Protein AF-A0A257M213-F1 (afdb_monomer_lite)

Sequence (124 aa):
MASEFTSRPKAFWTWIPSLAPLGLFLGVLSLAAHVRLGLGRWPVPMIENYDTKGYHYHEMLVFLLGIGALYVAGPLWAILVAIPKLRLSPKRHLLQLAVFISGFVLIFLAAKLDPTTFTEWFLD

Secondary structure (DSSP, 8-state):
----------GGGGGHHHHHHHHHHHHHHHHHHHHHHHHSS--SSTTS----HHHHHHHHHHHHHHHIIIIIHHHHHHHHHH-TTT---HHHHHHHHHHHHHHHHHHHHHTT--TTSS-S-S--

Radius of gyration: 19.19 Å; chains: 1; bounding box: 52×37×51 Å

Structure (mmCIF, N/CA/C/O backbone):
data_AF-A0A257M213-F1
#
_entry.id   AF-A0A257M213-F1
#
loop_
_atom_site.group_PDB
_atom_site.id
_atom_site.type_symbol
_atom_site.label_atom_id
_atom_site.label_alt_id
_atom_site.label_comp_id
_atom_site.label_asym_id
_atom_site.label_entity_id
_atom_site.label_seq_id
_atom_site.pdbx_PDB_ins_code
_atom_site.Cartn_x
_atom_site.Cartn_y
_atom_site.Cartn_z
_atom_site.occupancy
_atom_site.B_iso_or_equiv
_atom_site.auth_seq_id
_atom_site.auth_comp_id
_atom_site.auth_asym_id
_atom_site.auth_atom_id
_atom_site.pdbx_PDB_model_num
ATOM 1 N N . MET A 1 1 ? -30.866 18.693 27.086 1.00 50.00 1 MET A N 1
ATOM 2 C CA . MET A 1 1 ? -29.921 17.623 26.695 1.00 50.00 1 MET A CA 1
ATOM 3 C C . MET A 1 1 ? -29.599 17.817 25.225 1.00 50.00 1 MET A C 1
ATOM 5 O O . MET A 1 1 ? -30.531 17.797 24.433 1.00 50.00 1 MET A O 1
ATOM 9 N N . ALA A 1 2 ? -28.342 18.069 24.862 1.00 48.09 2 ALA A N 1
ATOM 10 C CA . ALA A 1 2 ? -27.952 18.127 23.455 1.00 48.09 2 ALA A CA 1
ATOM 11 C C . ALA A 1 2 ? -27.703 16.701 22.947 1.00 48.09 2 ALA A C 1
ATOM 13 O O . ALA A 1 2 ? -26.890 15.977 23.520 1.00 48.09 2 ALA A O 1
ATOM 14 N N . SER A 1 3 ? -28.396 16.291 21.887 1.00 53.03 3 SER A N 1
ATOM 15 C CA . SER A 1 3 ? -28.050 15.084 21.143 1.00 53.03 3 SER A CA 1
ATOM 16 C C . SER A 1 3 ? -26.807 15.377 20.305 1.00 53.03 3 SER A C 1
ATOM 18 O O . SER A 1 3 ? -26.909 15.891 19.192 1.00 53.03 3 SER A O 1
ATOM 20 N N . GLU A 1 4 ? -25.617 15.072 20.838 1.00 55.94 4 GLU A N 1
ATOM 21 C CA . GLU A 1 4 ? -24.385 15.134 20.048 1.00 55.94 4 GLU A CA 1
ATOM 22 C C . GLU A 1 4 ? -24.520 14.214 18.827 1.00 55.94 4 GLU A C 1
ATOM 24 O O . GLU A 1 4 ? -24.399 12.988 18.925 1.00 55.94 4 GLU A O 1
ATOM 29 N N . PHE A 1 5 ? -24.748 14.824 17.662 1.00 50.50 5 PHE A N 1
ATOM 30 C CA . PHE A 1 5 ? -24.769 14.173 16.355 1.00 50.50 5 PHE A CA 1
ATOM 31 C C . PHE A 1 5 ? -23.338 13.770 15.964 1.00 50.50 5 PHE A C 1
ATOM 33 O O . PHE A 1 5 ? -22.727 14.297 15.034 1.00 50.50 5 PHE A O 1
ATOM 40 N N . THR A 1 6 ? -22.787 12.816 16.716 1.00 58.09 6 THR A N 1
ATOM 41 C CA . THR A 1 6 ? -21.510 12.152 16.461 1.00 58.09 6 THR A CA 1
ATOM 42 C C . THR A 1 6 ? -21.649 11.298 15.207 1.00 58.09 6 THR A C 1
ATOM 44 O O . THR A 1 6 ? -21.844 10.081 15.254 1.00 58.09 6 THR A O 1
ATOM 47 N N . SER A 1 7 ? -21.579 11.962 14.051 1.00 60.78 7 SER A N 1
ATOM 48 C CA . SER A 1 7 ? -21.516 11.314 12.750 1.00 60.78 7 SER A CA 1
ATOM 49 C C . SER A 1 7 ? -20.328 10.355 12.768 1.00 60.78 7 SER A C 1
ATOM 51 O O . SER A 1 7 ? -19.164 10.755 12.810 1.00 60.78 7 SER A O 1
ATOM 53 N N . ARG A 1 8 ? -20.631 9.052 12.848 1.00 61.84 8 ARG A N 1
ATOM 54 C CA . ARG A 1 8 ? -19.598 8.021 12.981 1.00 61.84 8 ARG A CA 1
ATOM 55 C C . ARG A 1 8 ? -18.634 8.176 11.802 1.00 61.84 8 ARG A C 1
ATOM 57 O O . ARG A 1 8 ? -19.123 8.253 10.668 1.00 61.84 8 ARG A O 1
ATOM 64 N N . PRO A 1 9 ? -17.307 8.237 12.033 1.00 62.62 9 PRO A N 1
ATOM 65 C CA . PRO A 1 9 ? -16.347 8.487 10.965 1.00 62.62 9 PRO A CA 1
ATOM 66 C C . PRO A 1 9 ? -16.587 7.483 9.837 1.00 62.62 9 PRO A C 1
ATOM 68 O O . PRO A 1 9 ? -16.671 6.279 10.095 1.00 62.62 9 PRO A O 1
ATOM 71 N N . LYS A 1 10 ? -16.772 7.981 8.601 1.00 65.75 10 LYS A N 1
ATOM 72 C CA . LYS A 1 10 ? -17.135 7.144 7.444 1.00 65.75 10 LYS A CA 1
ATOM 73 C C . LYS A 1 10 ? -16.135 5.991 7.360 1.00 65.75 10 LYS A C 1
ATOM 75 O O . LYS A 1 10 ? -14.960 6.225 7.087 1.00 65.75 10 LYS A O 1
ATOM 80 N N . ALA A 1 11 ? -16.602 4.768 7.630 1.00 76.31 11 ALA A N 1
ATOM 81 C CA . ALA A 1 11 ? -15.733 3.667 8.062 1.00 76.31 11 ALA A CA 1
ATOM 82 C C . ALA A 1 11 ? -14.579 3.365 7.091 1.00 76.31 11 ALA A C 1
ATOM 84 O O . ALA A 1 11 ? -13.523 2.917 7.529 1.00 76.31 11 ALA A O 1
ATOM 85 N N . PHE A 1 12 ? -14.765 3.671 5.804 1.00 86.69 12 PHE A N 1
ATOM 86 C CA . PHE A 1 12 ? -13.752 3.647 4.750 1.00 86.69 12 PHE A CA 1
ATOM 87 C C . PHE A 1 12 ? -12.392 4.247 5.158 1.00 86.69 12 PHE A C 1
ATOM 89 O O . PHE A 1 12 ? -11.378 3.578 5.002 1.00 86.69 12 PHE A O 1
ATOM 96 N N . TRP A 1 13 ? -12.350 5.443 5.762 1.00 89.62 13 TRP A N 1
ATOM 97 C CA . TRP A 1 13 ? -11.080 6.109 6.109 1.00 89.62 13 TRP A CA 1
ATOM 98 C C . TRP A 1 13 ? -10.217 5.296 7.086 1.00 89.62 13 TRP A C 1
ATOM 100 O O . TRP A 1 13 ? -8.993 5.354 7.027 1.00 89.62 13 TRP A O 1
ATOM 110 N N . THR A 1 14 ? -10.840 4.476 7.939 1.00 92.12 14 THR A N 1
ATOM 111 C CA . THR A 1 14 ? -10.123 3.611 8.892 1.00 92.12 14 THR A CA 1
ATOM 112 C C . THR A 1 14 ? -9.395 2.434 8.229 1.00 92.12 14 THR A C 1
ATOM 114 O O . THR A 1 14 ? -8.580 1.789 8.880 1.00 92.12 14 THR A O 1
ATOM 117 N N . TRP A 1 15 ? -9.669 2.145 6.950 1.00 94.88 15 TRP A N 1
ATOM 118 C CA . TRP A 1 15 ? -9.010 1.078 6.188 1.00 94.88 15 TRP A CA 1
ATOM 119 C C . TRP A 1 15 ? -7.732 1.523 5.482 1.00 94.88 15 TRP A C 1
ATOM 121 O O . TRP A 1 15 ? -6.939 0.663 5.119 1.00 94.88 15 TRP A O 1
ATOM 131 N N . ILE A 1 16 ? -7.505 2.829 5.305 1.00 95.31 16 ILE A N 1
ATOM 132 C CA . ILE A 1 16 ? -6.322 3.347 4.597 1.00 95.31 16 ILE A CA 1
ATOM 133 C C . ILE A 1 16 ? -5.004 2.802 5.178 1.00 95.31 16 ILE A C 1
ATOM 135 O O . ILE A 1 16 ? -4.185 2.339 4.386 1.00 95.31 16 ILE A O 1
ATOM 139 N N . PRO A 1 17 ? -4.790 2.747 6.511 1.00 96.19 17 PRO A N 1
ATOM 140 C CA . PRO A 1 17 ? -3.564 2.169 7.063 1.00 96.19 17 PRO A CA 1
ATOM 141 C C . PRO A 1 17 ? -3.442 0.675 6.739 1.00 96.19 17 PRO A C 1
ATOM 143 O O . PRO A 1 17 ? -2.393 0.207 6.315 1.00 96.19 17 PRO A O 1
ATOM 146 N N . SER A 1 18 ? -4.540 -0.071 6.868 1.00 96.81 18 SER A N 1
ATOM 147 C CA . SER A 1 18 ? -4.583 -1.511 6.598 1.00 96.81 18 SER A CA 1
ATOM 148 C C . SER A 1 18 ? -4.362 -1.867 5.131 1.00 96.81 18 SER A C 1
ATOM 150 O O . SER A 1 18 ? -3.814 -2.923 4.838 1.00 96.81 18 SER A O 1
ATOM 152 N N . LEU A 1 19 ? -4.775 -0.992 4.214 1.00 97.25 19 LEU A N 1
ATOM 153 C CA . LEU A 1 19 ? -4.590 -1.157 2.774 1.00 97.25 19 LEU A CA 1
ATOM 154 C C . LEU A 1 19 ? -3.231 -0.640 2.283 1.00 97.25 19 LEU A C 1
ATOM 156 O O . LEU A 1 19 ? -2.848 -0.975 1.166 1.00 97.25 19 LEU A O 1
ATOM 160 N N . ALA A 1 20 ? -2.483 0.132 3.080 1.00 97.44 20 ALA A N 1
ATOM 161 C CA . ALA A 1 20 ? -1.222 0.737 2.644 1.00 97.44 20 ALA A CA 1
ATOM 162 C C . ALA A 1 20 ? -0.172 -0.279 2.138 1.00 97.44 20 ALA A C 1
ATOM 164 O O . ALA A 1 20 ? 0.403 -0.017 1.081 1.00 97.44 20 ALA A O 1
ATOM 165 N N . PRO A 1 21 ? 0.049 -1.456 2.769 1.00 97.75 21 PRO A N 1
ATOM 166 C CA . PRO A 1 21 ? 0.994 -2.448 2.243 1.00 97.75 21 PRO A CA 1
ATOM 167 C C . PRO A 1 21 ? 0.527 -3.078 0.923 1.00 97.75 21 PRO A C 1
ATOM 169 O O . PRO A 1 21 ? 1.342 -3.359 0.051 1.00 97.75 21 PRO A O 1
ATOM 172 N N . LEU A 1 22 ? -0.787 -3.244 0.730 1.00 97.25 22 LEU A N 1
ATOM 173 C CA . LEU A 1 22 ? -1.347 -3.707 -0.544 1.00 97.25 22 LEU A CA 1
ATOM 174 C C . LEU A 1 22 ? -1.243 -2.623 -1.633 1.00 97.25 22 LEU A C 1
ATOM 176 O O . LEU A 1 22 ? -0.944 -2.934 -2.780 1.00 97.25 22 LEU A O 1
ATOM 180 N N . GLY A 1 23 ? -1.431 -1.350 -1.272 1.00 97.19 23 GLY A N 1
ATOM 181 C CA . GLY A 1 23 ? -1.208 -0.208 -2.161 1.00 97.19 23 GLY A CA 1
ATOM 182 C C . GLY A 1 23 ? 0.253 -0.081 -2.598 1.00 97.19 23 GLY A C 1
ATOM 183 O O . GLY A 1 23 ? 0.514 0.148 -3.775 1.00 97.19 23 GLY A O 1
ATOM 184 N N . LEU A 1 24 ? 1.202 -0.309 -1.683 1.00 96.94 24 LEU A N 1
ATOM 185 C CA . LEU A 1 24 ? 2.629 -0.414 -1.996 1.00 96.94 24 LEU A CA 1
ATOM 186 C C . LEU A 1 24 ? 2.911 -1.577 -2.958 1.00 96.94 24 LEU A C 1
ATOM 188 O O . LEU A 1 24 ? 3.564 -1.364 -3.974 1.00 96.94 24 LEU A O 1
ATOM 192 N N . PHE A 1 25 ? 2.390 -2.777 -2.682 1.00 95.38 25 PHE A N 1
ATOM 193 C CA . PHE A 1 25 ? 2.558 -3.945 -3.555 1.00 95.38 25 PHE A CA 1
ATOM 194 C C . PHE A 1 25 ? 2.065 -3.672 -4.986 1.00 95.38 25 PHE A C 1
ATOM 196 O O . PHE A 1 25 ? 2.802 -3.873 -5.949 1.00 95.38 25 PHE A O 1
ATOM 203 N N . LEU A 1 26 ? 0.854 -3.121 -5.127 1.00 95.88 26 LEU A N 1
ATOM 204 C CA . LEU A 1 26 ? 0.299 -2.724 -6.425 1.00 95.88 26 LEU A CA 1
ATOM 205 C C . LEU A 1 26 ? 1.108 -1.597 -7.089 1.00 95.88 26 LEU A C 1
ATOM 207 O O . LEU A 1 26 ? 1.266 -1.605 -8.307 1.00 95.88 26 LEU A O 1
ATOM 211 N N . GLY A 1 27 ? 1.659 -0.661 -6.311 1.00 94.88 27 GLY A N 1
ATOM 212 C CA . GLY A 1 27 ? 2.562 0.381 -6.803 1.00 94.88 27 GLY A CA 1
ATOM 213 C C . GLY A 1 27 ? 3.866 -0.180 -7.378 1.00 94.88 27 GLY A C 1
ATOM 214 O O . GLY A 1 27 ? 4.278 0.236 -8.457 1.00 94.88 27 GLY A O 1
ATOM 215 N N . VAL A 1 28 ? 4.480 -1.164 -6.715 1.00 91.44 28 VAL A N 1
ATOM 216 C CA . VAL A 1 28 ? 5.692 -1.847 -7.207 1.00 91.44 28 VAL A CA 1
ATOM 217 C C . VAL A 1 28 ? 5.407 -2.606 -8.507 1.00 91.44 28 VAL A C 1
ATOM 219 O O . VAL A 1 28 ? 6.148 -2.442 -9.474 1.00 91.44 28 VAL A O 1
ATOM 222 N N . LEU A 1 29 ? 4.305 -3.363 -8.577 1.00 90.62 29 LEU A N 1
ATOM 223 C CA . LEU A 1 29 ? 3.889 -4.052 -9.809 1.00 90.62 29 LEU A CA 1
ATOM 224 C C . LEU A 1 29 ? 3.593 -3.062 -10.952 1.00 90.62 29 LEU A C 1
ATOM 226 O O . LEU A 1 29 ? 3.993 -3.287 -12.093 1.00 90.62 29 LEU A O 1
ATOM 230 N N . SER A 1 30 ? 2.940 -1.939 -10.639 1.00 93.56 30 SER A N 1
ATOM 231 C CA . SER A 1 30 ? 2.676 -0.846 -11.581 1.00 93.56 30 SER A CA 1
ATOM 232 C C . SER A 1 30 ? 3.975 -0.232 -12.117 1.00 93.56 30 SER A C 1
ATOM 234 O O . SER A 1 30 ? 4.106 -0.022 -13.324 1.00 93.56 30 SER A O 1
ATOM 236 N N . LEU A 1 31 ? 4.962 0.028 -11.254 1.00 88.12 31 LEU A N 1
ATOM 237 C CA . LEU A 1 31 ? 6.261 0.577 -11.655 1.00 88.12 31 LEU A CA 1
ATOM 238 C C . LEU A 1 31 ? 7.055 -0.411 -12.519 1.00 88.12 31 LEU A C 1
ATOM 240 O O . LEU A 1 31 ? 7.593 -0.005 -13.547 1.00 88.12 31 LEU A O 1
ATOM 244 N N . ALA A 1 32 ? 7.050 -1.703 -12.176 1.00 84.31 32 ALA A N 1
ATOM 245 C CA . ALA A 1 32 ? 7.665 -2.745 -12.997 1.00 84.31 32 ALA A CA 1
ATOM 246 C C . ALA A 1 32 ? 7.037 -2.818 -14.404 1.00 84.31 32 ALA A C 1
ATOM 248 O O . ALA A 1 32 ? 7.756 -2.854 -15.405 1.00 84.31 32 ALA A O 1
ATOM 249 N N . ALA A 1 33 ? 5.704 -2.742 -14.499 1.00 85.75 33 ALA A N 1
ATOM 250 C CA . ALA A 1 33 ? 4.994 -2.662 -15.776 1.00 85.75 33 ALA A CA 1
ATOM 251 C C . ALA A 1 33 ? 5.320 -1.377 -16.562 1.00 85.75 33 ALA A C 1
ATOM 253 O O . ALA A 1 33 ? 5.502 -1.437 -17.776 1.00 85.75 33 ALA A O 1
ATOM 254 N N . HIS A 1 34 ? 5.452 -0.228 -15.892 1.00 86.94 34 HIS A N 1
ATOM 255 C CA . HIS A 1 34 ? 5.835 1.040 -16.526 1.00 86.94 34 HIS A CA 1
ATOM 256 C C . HIS A 1 34 ? 7.244 0.955 -17.135 1.00 86.94 34 HIS A C 1
ATOM 258 O O . HIS A 1 34 ? 7.420 1.309 -18.299 1.00 86.94 34 HIS A O 1
ATOM 264 N N . VAL A 1 35 ? 8.230 0.434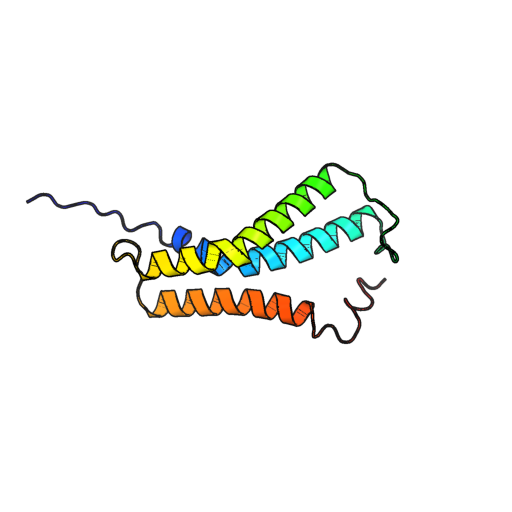 -16.393 1.00 82.75 35 VAL A N 1
ATOM 265 C CA . VAL A 1 35 ? 9.600 0.216 -16.900 1.00 82.75 35 VAL A CA 1
ATOM 266 C C . VAL A 1 35 ? 9.589 -0.734 -18.097 1.00 82.75 35 VAL A C 1
ATOM 268 O O . VAL A 1 35 ? 10.181 -0.421 -19.130 1.00 82.75 35 VAL A O 1
ATOM 271 N N . ARG A 1 36 ? 8.858 -1.854 -18.006 1.00 79.75 36 ARG A N 1
ATOM 272 C CA . ARG A 1 36 ? 8.783 -2.834 -19.096 1.00 79.75 36 ARG A CA 1
ATOM 273 C C . ARG A 1 36 ? 8.156 -2.264 -20.368 1.00 79.75 36 ARG A C 1
ATOM 275 O O . ARG A 1 36 ? 8.664 -2.525 -21.455 1.00 79.75 36 ARG A O 1
ATOM 282 N N . LEU A 1 37 ? 7.084 -1.480 -20.249 1.00 84.06 37 LEU A N 1
ATOM 283 C CA . LEU A 1 37 ? 6.449 -0.812 -21.390 1.00 84.06 37 LEU A CA 1
ATOM 284 C C . LEU A 1 37 ? 7.313 0.326 -21.959 1.00 84.06 37 LEU A C 1
ATOM 286 O O . LEU A 1 37 ? 7.247 0.591 -23.156 1.00 84.06 37 LEU A O 1
ATOM 290 N N . GLY A 1 38 ? 8.124 0.982 -21.124 1.00 83.25 38 GLY A N 1
ATOM 291 C CA . GLY A 1 38 ? 9.013 2.071 -21.531 1.00 83.25 38 GLY A CA 1
ATOM 292 C C . GLY A 1 38 ? 10.273 1.619 -22.276 1.00 83.25 38 GLY A C 1
ATOM 293 O O . GLY A 1 38 ? 10.684 2.283 -23.226 1.00 83.25 38 GLY A O 1
ATOM 294 N N . LEU A 1 39 ? 10.873 0.496 -21.864 1.00 79.69 39 LEU A N 1
ATOM 295 C CA . LEU A 1 39 ? 12.128 -0.031 -22.423 1.00 79.69 39 LEU A CA 1
ATOM 296 C C . LEU A 1 39 ? 11.947 -1.268 -23.320 1.00 79.69 39 LEU A C 1
ATOM 298 O O . LEU A 1 39 ? 12.902 -1.710 -23.956 1.00 79.69 39 LEU A O 1
ATOM 302 N N . GLY A 1 40 ? 10.760 -1.880 -23.356 1.00 75.56 40 GLY A N 1
ATOM 303 C CA . GLY A 1 40 ? 10.472 -3.116 -24.100 1.00 75.56 40 GLY A CA 1
ATOM 304 C C . GLY A 1 40 ? 11.081 -4.389 -23.492 1.00 75.56 40 GLY A C 1
ATOM 305 O O . GLY A 1 40 ? 10.524 -5.471 -23.678 1.00 75.56 40 GLY A O 1
ATOM 306 N N . ARG A 1 41 ? 12.165 -4.250 -22.718 1.00 70.75 41 ARG A N 1
ATOM 307 C CA . ARG A 1 41 ? 12.875 -5.265 -21.921 1.00 70.75 41 ARG A CA 1
ATOM 308 C C . ARG A 1 41 ? 13.050 -4.801 -20.472 1.00 70.75 41 ARG A C 1
ATOM 310 O O . ARG A 1 41 ? 12.832 -3.629 -20.175 1.00 70.75 41 ARG A O 1
ATOM 317 N N . TRP A 1 42 ? 13.489 -5.688 -19.578 1.00 64.25 42 TRP A N 1
ATOM 318 C CA . TRP A 1 42 ? 14.076 -5.249 -18.307 1.00 64.25 42 TRP A CA 1
ATOM 319 C C . TRP A 1 42 ? 15.572 -4.934 -18.503 1.00 64.25 42 TRP A C 1
ATOM 321 O O . TRP A 1 42 ? 16.277 -5.752 -19.101 1.00 64.25 42 TRP A O 1
ATOM 331 N N . PRO A 1 43 ? 16.089 -3.782 -18.039 1.00 60.19 43 PRO A N 1
ATOM 332 C CA . PRO A 1 43 ? 17.495 -3.437 -18.217 1.00 60.19 43 PRO A CA 1
ATOM 333 C C . PRO A 1 43 ? 18.371 -4.204 -17.214 1.00 60.19 43 PRO A C 1
ATOM 335 O O . PRO A 1 43 ? 18.414 -3.897 -16.021 1.00 60.19 43 PRO A O 1
ATOM 338 N N . VAL A 1 44 ? 19.094 -5.212 -17.707 1.00 60.16 44 VAL A N 1
ATOM 339 C CA . VAL A 1 44 ? 20.113 -5.954 -16.947 1.00 60.16 44 VAL A CA 1
ATOM 340 C C . VAL A 1 44 ? 21.484 -5.730 -17.597 1.00 60.16 44 VAL A C 1
ATOM 342 O O . VAL A 1 44 ? 21.725 -6.270 -18.677 1.00 60.16 44 VAL A O 1
ATOM 345 N N . PRO A 1 45 ? 22.410 -4.983 -16.964 1.00 61.38 45 PRO A N 1
ATOM 346 C CA . PRO A 1 45 ? 22.229 -4.137 -15.776 1.00 61.38 45 PRO A CA 1
ATOM 347 C C . PRO A 1 45 ? 21.350 -2.896 -16.035 1.00 61.38 45 PRO A C 1
ATOM 349 O O . PRO A 1 45 ? 21.107 -2.516 -17.179 1.00 61.38 45 PRO A O 1
ATOM 352 N N . MET A 1 46 ? 20.944 -2.224 -14.950 1.00 62.00 46 MET A N 1
ATOM 353 C CA . MET A 1 46 ? 20.094 -1.018 -14.916 1.00 62.00 46 MET A CA 1
ATOM 354 C C . MET A 1 46 ? 20.825 0.253 -15.424 1.00 62.00 46 MET A C 1
ATOM 356 O O . MET A 1 46 ? 20.868 1.274 -14.744 1.00 62.00 46 MET A O 1
ATOM 360 N N . ILE A 1 47 ? 21.474 0.172 -16.592 1.00 61.38 47 ILE A N 1
ATOM 361 C CA . ILE A 1 47 ? 22.242 1.262 -17.229 1.00 61.38 47 ILE A CA 1
ATOM 362 C C . ILE A 1 47 ? 21.367 2.074 -18.199 1.00 61.38 47 ILE A C 1
ATOM 364 O O . ILE A 1 47 ? 21.631 3.254 -18.434 1.00 61.38 47 ILE A O 1
ATOM 368 N N . GLU A 1 48 ? 20.304 1.475 -18.744 1.00 64.12 48 GLU A N 1
ATOM 369 C CA . GLU A 1 48 ? 19.344 2.161 -19.616 1.00 64.12 48 GLU A CA 1
ATOM 370 C C . GLU A 1 48 ? 18.420 3.065 -18.786 1.00 64.12 48 GLU A C 1
ATOM 372 O O . GLU A 1 48 ? 17.308 2.691 -18.416 1.00 64.12 48 GLU A O 1
ATOM 377 N N . ASN A 1 49 ? 18.908 4.267 -18.468 1.00 64.31 49 ASN A N 1
ATOM 378 C CA . ASN A 1 49 ? 18.151 5.286 -17.744 1.00 64.31 49 ASN A CA 1
ATOM 379 C C . ASN A 1 49 ? 16.926 5.723 -18.564 1.00 64.31 49 ASN A C 1
ATOM 381 O O . ASN A 1 49 ? 17.041 6.499 -19.516 1.00 64.31 49 ASN A O 1
ATOM 385 N N . TYR A 1 50 ? 15.740 5.256 -18.169 1.00 69.62 50 TYR A N 1
ATOM 386 C CA . TYR A 1 50 ? 14.459 5.672 -18.742 1.00 69.62 50 TYR A CA 1
ATOM 387 C C . TYR A 1 50 ? 14.047 7.056 -18.205 1.00 69.62 50 TYR A C 1
ATOM 389 O O . TYR A 1 50 ? 13.063 7.203 -17.477 1.00 69.62 50 TYR A O 1
ATOM 397 N N . ASP A 1 51 ? 14.846 8.078 -18.535 1.00 81.81 51 ASP A N 1
ATOM 398 C CA . ASP A 1 51 ? 14.735 9.443 -18.010 1.00 81.81 51 ASP A CA 1
ATOM 399 C C . ASP A 1 51 ? 13.507 10.182 -18.569 1.00 81.81 51 ASP A C 1
ATOM 401 O O . ASP A 1 51 ? 13.571 11.023 -19.467 1.00 81.81 51 ASP A O 1
ATOM 405 N N . THR A 1 52 ? 12.339 9.831 -18.034 1.00 88.56 52 THR A N 1
ATOM 406 C CA . THR A 1 52 ? 11.067 10.483 -18.326 1.00 88.56 52 THR A CA 1
ATOM 407 C C . THR A 1 52 ? 10.457 11.038 -17.046 1.00 88.56 52 THR A C 1
ATOM 409 O O . THR A 1 52 ? 10.485 10.416 -15.985 1.00 88.56 52 THR A O 1
ATOM 412 N N . LYS A 1 53 ? 9.811 12.205 -17.140 1.00 92.50 53 LYS A N 1
ATOM 413 C CA . LYS A 1 53 ? 9.090 12.798 -15.997 1.00 92.50 53 LYS A CA 1
ATOM 414 C C . LYS A 1 53 ? 8.014 11.852 -15.440 1.00 92.50 53 LYS A C 1
ATOM 416 O O . LYS A 1 53 ? 7.768 11.853 -14.240 1.00 92.50 53 LYS A O 1
ATOM 421 N N . GLY A 1 54 ? 7.405 11.032 -16.305 1.00 91.06 54 GLY A N 1
ATOM 422 C CA . GLY A 1 54 ? 6.435 10.005 -15.919 1.00 91.06 54 GLY A CA 1
ATOM 423 C C . GLY A 1 54 ? 7.033 8.923 -15.018 1.00 91.06 54 GLY A C 1
ATOM 424 O O . GLY A 1 54 ? 6.418 8.590 -14.007 1.00 91.06 54 GLY A O 1
ATOM 425 N N . TYR A 1 55 ? 8.242 8.442 -15.332 1.00 90.00 55 TYR A N 1
ATOM 426 C CA . TYR A 1 55 ? 8.983 7.513 -14.479 1.00 90.00 55 TYR A CA 1
ATOM 427 C C . TYR A 1 55 ? 9.283 8.129 -13.106 1.00 90.00 55 TYR A C 1
ATOM 429 O O . TYR A 1 55 ? 8.867 7.574 -12.092 1.00 90.00 55 TYR A O 1
ATOM 437 N N . HIS A 1 56 ? 9.899 9.317 -13.065 1.00 92.25 56 HIS A N 1
ATOM 438 C CA . HIS A 1 56 ? 10.284 9.980 -11.807 1.00 92.25 56 HIS A CA 1
ATOM 439 C C . HIS A 1 56 ? 9.097 10.229 -10.866 1.00 92.25 56 HIS A C 1
ATOM 441 O O . HIS A 1 56 ? 9.193 9.990 -9.663 1.00 92.25 56 HIS A O 1
ATOM 447 N N . TYR A 1 57 ? 7.943 10.661 -11.391 1.00 95.69 57 TYR A N 1
ATOM 448 C CA . TYR A 1 57 ? 6.738 10.822 -10.567 1.00 95.69 57 TYR A CA 1
ATOM 449 C C . TYR A 1 57 ? 6.183 9.484 -10.052 1.00 95.69 57 TYR A C 1
ATOM 451 O O . TYR A 1 57 ? 5.619 9.442 -8.958 1.00 95.69 57 TYR A O 1
ATOM 459 N N . HIS A 1 58 ? 6.340 8.397 -10.810 1.00 94.19 58 HIS A N 1
ATOM 460 C CA . HIS A 1 58 ? 5.879 7.063 -10.426 1.00 94.19 58 HIS A CA 1
ATOM 461 C C . HIS A 1 58 ? 6.799 6.421 -9.377 1.00 94.19 58 HIS A C 1
ATOM 463 O O . HIS A 1 58 ? 6.310 5.893 -8.381 1.00 94.19 58 HIS A O 1
ATOM 469 N N . GLU A 1 59 ? 8.116 6.546 -9.544 1.00 93.06 59 GLU A N 1
ATOM 470 C CA . GLU A 1 59 ? 9.126 6.135 -8.564 1.00 93.06 59 GLU A CA 1
ATOM 471 C C . GLU A 1 59 ? 8.943 6.891 -7.236 1.00 93.06 59 GLU A C 1
ATOM 473 O O . GLU A 1 59 ? 8.827 6.269 -6.178 1.00 93.06 59 GLU A O 1
ATOM 478 N N . MET A 1 60 ? 8.782 8.220 -7.288 1.00 96.69 60 MET A N 1
ATOM 479 C CA . MET A 1 60 ? 8.477 9.043 -6.112 1.00 96.69 60 MET A CA 1
ATOM 480 C C . MET A 1 60 ? 7.164 8.621 -5.430 1.00 96.69 60 MET A C 1
ATOM 482 O O . MET A 1 60 ? 7.092 8.592 -4.200 1.00 96.69 60 MET A O 1
ATOM 486 N N . LEU A 1 61 ? 6.125 8.262 -6.194 1.00 97.19 61 LEU A N 1
ATOM 487 C CA . LEU A 1 61 ? 4.868 7.755 -5.637 1.00 97.19 61 LEU A CA 1
ATOM 488 C C . LEU A 1 61 ? 5.062 6.409 -4.922 1.00 97.19 61 LEU A C 1
ATOM 490 O O . LEU A 1 61 ? 4.564 6.241 -3.809 1.00 97.19 61 LEU A O 1
ATOM 494 N N . VAL A 1 62 ? 5.809 5.470 -5.511 1.00 95.44 62 VAL A N 1
ATOM 495 C CA . VAL A 1 62 ? 6.121 4.173 -4.882 1.00 95.44 62 VAL A CA 1
ATOM 496 C C . VAL A 1 62 ? 6.981 4.355 -3.628 1.00 95.44 62 VAL A C 1
ATOM 498 O O . VAL A 1 62 ? 6.712 3.717 -2.612 1.00 95.44 62 VAL A O 1
ATOM 501 N N . PHE A 1 63 ? 7.938 5.283 -3.637 1.00 96.19 63 PHE A N 1
ATOM 502 C CA . PHE A 1 63 ? 8.729 5.648 -2.458 1.00 96.19 63 PHE A CA 1
ATOM 503 C C . PHE A 1 63 ? 7.858 6.213 -1.320 1.00 96.19 63 PHE A C 1
ATOM 505 O O . PHE A 1 63 ? 7.981 5.787 -0.168 1.00 96.19 63 PHE A O 1
ATOM 512 N N . LEU A 1 64 ? 6.913 7.107 -1.634 1.00 97.75 64 LEU A N 1
ATOM 513 C CA . LEU A 1 64 ? 5.957 7.651 -0.660 1.00 97.75 64 LEU A CA 1
ATOM 514 C C . LEU A 1 64 ? 4.984 6.583 -0.129 1.00 97.75 64 LEU A C 1
ATOM 516 O O . LEU A 1 64 ? 4.689 6.573 1.068 1.00 97.75 64 LEU A O 1
ATOM 520 N N . LEU A 1 65 ? 4.531 5.650 -0.974 1.00 96.94 65 LEU A N 1
ATOM 521 C CA . LEU A 1 65 ? 3.774 4.465 -0.544 1.00 96.94 65 LEU A CA 1
ATOM 522 C C . LEU A 1 65 ? 4.618 3.559 0.367 1.00 96.94 65 LEU A C 1
ATOM 524 O O . LEU A 1 65 ? 4.093 3.033 1.348 1.00 96.94 65 LEU A O 1
ATOM 528 N N . GLY A 1 66 ? 5.920 3.434 0.095 1.00 96.44 66 GLY A N 1
ATOM 529 C CA . GLY A 1 66 ? 6.895 2.721 0.920 1.00 96.44 66 GLY A CA 1
ATOM 530 C C . GLY A 1 66 ? 6.974 3.289 2.334 1.00 96.44 66 GLY A C 1
ATOM 531 O O . GLY A 1 66 ? 6.739 2.573 3.309 1.00 96.44 66 GLY A O 1
ATOM 532 N N . ILE A 1 67 ? 7.212 4.600 2.446 1.00 97.75 67 ILE A N 1
ATOM 533 C CA . ILE A 1 67 ? 7.220 5.315 3.731 1.00 97.75 67 ILE A CA 1
ATOM 534 C C . ILE A 1 67 ? 5.865 5.180 4.441 1.00 97.75 67 ILE A C 1
ATOM 536 O O . ILE A 1 67 ? 5.813 4.894 5.641 1.00 97.75 67 ILE A O 1
ATOM 540 N N . GLY A 1 68 ? 4.766 5.350 3.700 1.00 97.38 68 GLY A N 1
ATOM 541 C CA . GLY A 1 68 ? 3.405 5.245 4.218 1.00 97.38 68 GLY A CA 1
ATOM 542 C C . GLY A 1 68 ? 3.103 3.876 4.830 1.00 97.38 68 GLY A C 1
ATOM 543 O O . GLY A 1 68 ? 2.637 3.804 5.967 1.00 97.38 68 GLY A O 1
ATOM 544 N N . ALA A 1 69 ? 3.400 2.791 4.112 1.00 97.00 69 ALA A N 1
ATOM 545 C CA . ALA A 1 69 ? 3.147 1.425 4.562 1.00 97.00 69 ALA A CA 1
ATOM 546 C C . ALA A 1 69 ? 4.058 0.996 5.725 1.00 97.00 69 ALA A C 1
ATOM 548 O O . ALA A 1 69 ? 3.569 0.383 6.675 1.00 97.00 69 ALA A O 1
ATOM 549 N N . LEU A 1 70 ? 5.356 1.319 5.668 1.00 95.62 70 LEU A N 1
ATOM 550 C CA . LEU A 1 70 ? 6.341 0.877 6.662 1.00 95.62 70 LEU A CA 1
ATOM 551 C C . LEU A 1 70 ? 6.278 1.676 7.970 1.00 95.62 70 LEU A C 1
ATOM 553 O O . LEU A 1 70 ? 6.293 1.081 9.046 1.00 95.62 70 LEU A O 1
ATOM 557 N N . TYR A 1 71 ? 6.199 3.009 7.895 1.00 96.94 71 TYR A N 1
ATOM 558 C CA . TYR A 1 71 ? 6.397 3.878 9.065 1.00 96.94 71 TYR A CA 1
ATOM 559 C C . TYR A 1 71 ? 5.125 4.579 9.551 1.00 96.94 71 TYR A C 1
ATOM 561 O O . TYR A 1 71 ? 5.007 4.851 10.744 1.00 96.94 71 TYR A O 1
ATOM 569 N N . VAL A 1 72 ? 4.159 4.870 8.671 1.00 97.38 72 VAL A N 1
ATOM 570 C CA . VAL A 1 72 ? 2.957 5.650 9.038 1.00 97.38 72 VAL A CA 1
ATOM 571 C C . VAL A 1 72 ? 1.764 4.751 9.371 1.00 97.38 72 VAL A C 1
ATOM 573 O O . VAL A 1 72 ? 1.043 4.999 10.339 1.00 97.38 72 VAL A O 1
ATOM 576 N N . ALA A 1 73 ? 1.548 3.691 8.593 1.00 96.69 73 ALA A N 1
ATOM 577 C CA . ALA A 1 73 ? 0.338 2.880 8.660 1.00 96.69 73 ALA A CA 1
ATOM 578 C C . ALA A 1 73 ? 0.190 2.088 9.972 1.00 96.69 73 ALA A C 1
ATOM 580 O O . ALA A 1 73 ? -0.898 2.070 10.547 1.00 96.69 73 ALA A O 1
ATOM 581 N N . GLY A 1 74 ? 1.269 1.489 10.487 1.00 95.88 74 GLY A N 1
ATOM 582 C CA . GLY A 1 74 ? 1.254 0.785 11.777 1.00 95.88 74 GLY A CA 1
ATOM 583 C C . GLY A 1 74 ? 0.828 1.693 12.945 1.00 95.88 74 GLY A C 1
ATOM 584 O O . GLY A 1 74 ? -0.183 1.407 13.596 1.00 95.88 74 GLY A O 1
ATOM 585 N N . PRO A 1 75 ? 1.522 2.824 13.185 1.00 97.12 75 PRO A N 1
ATOM 586 C CA . PRO A 1 75 ? 1.125 3.806 14.194 1.00 97.12 75 PRO A CA 1
ATOM 587 C C . PRO A 1 75 ? -0.285 4.373 13.984 1.00 97.12 75 PRO A C 1
ATOM 589 O O . PRO A 1 75 ? -1.045 4.494 14.945 1.00 97.12 75 PRO A O 1
ATOM 592 N N . LEU A 1 76 ? -0.683 4.669 12.742 1.00 95.75 76 LEU A N 1
ATOM 593 C CA . LEU A 1 76 ? -2.017 5.203 12.453 1.00 95.75 76 LEU A CA 1
ATOM 594 C C . LEU A 1 76 ? -3.129 4.176 12.735 1.00 95.75 76 LEU A C 1
ATOM 596 O O . LEU A 1 76 ? -4.173 4.540 13.276 1.00 95.75 76 LEU A O 1
ATOM 600 N N . TRP A 1 77 ? -2.902 2.887 12.462 1.00 95.56 77 TRP A N 1
ATOM 601 C CA . TRP A 1 77 ? -3.812 1.813 12.876 1.00 95.56 77 TRP A CA 1
ATOM 602 C C . TRP A 1 77 ? -3.886 1.680 14.405 1.00 95.56 77 TRP A 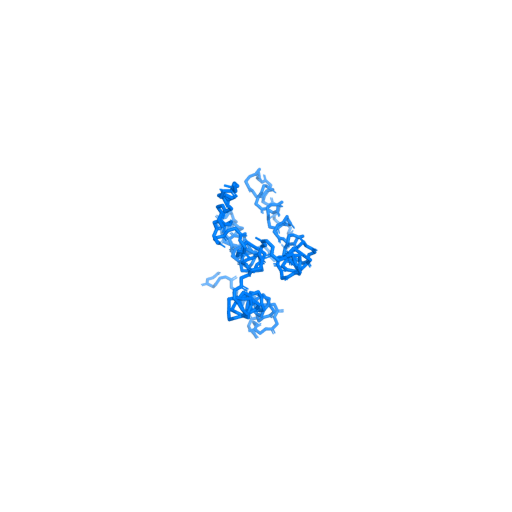C 1
ATOM 604 O O . TRP A 1 77 ? -4.983 1.585 14.958 1.00 95.56 77 TRP A O 1
ATOM 614 N N . ALA A 1 78 ? -2.752 1.762 15.109 1.00 94.69 78 ALA A N 1
ATOM 615 C CA . ALA A 1 78 ? -2.731 1.739 16.573 1.00 94.69 78 ALA A CA 1
ATOM 616 C C . ALA A 1 78 ? -3.527 2.911 17.185 1.00 94.69 78 ALA A C 1
ATOM 618 O O . ALA A 1 78 ? -4.286 2.708 18.133 1.00 94.69 78 ALA A O 1
ATOM 619 N N . ILE A 1 79 ? -3.442 4.112 16.600 1.00 94.56 79 ILE A N 1
ATOM 620 C CA . ILE A 1 79 ? -4.242 5.287 16.990 1.00 94.56 79 ILE A CA 1
ATOM 621 C C . ILE A 1 79 ? -5.750 5.035 16.796 1.00 94.56 79 ILE A C 1
ATOM 623 O O . ILE A 1 79 ? -6.543 5.368 17.681 1.00 94.56 79 ILE A O 1
ATOM 627 N N . LEU A 1 80 ? -6.158 4.401 15.688 1.00 92.62 80 LEU A N 1
ATOM 628 C CA . LEU A 1 80 ? -7.561 4.036 15.429 1.00 92.62 80 LEU A CA 1
ATOM 629 C C . LEU A 1 80 ? -8.111 3.024 16.448 1.00 92.62 80 LEU A C 1
ATOM 631 O O . LEU A 1 80 ? -9.278 3.114 16.827 1.00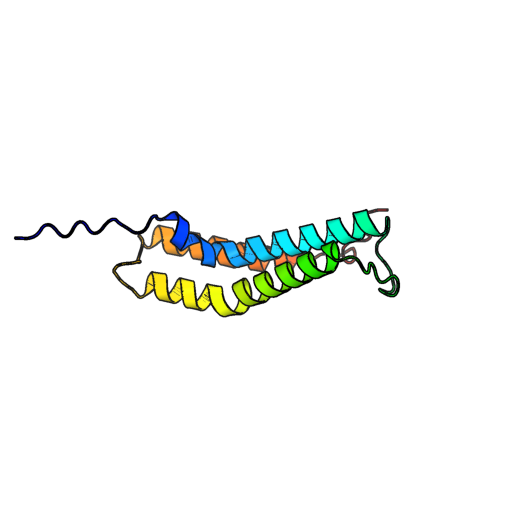 92.62 80 LEU A O 1
ATOM 635 N N . VAL A 1 81 ? -7.285 2.080 16.913 1.00 92.81 81 VAL A N 1
ATOM 636 C CA . VAL A 1 81 ? -7.653 1.127 17.974 1.00 92.81 81 VAL A CA 1
ATOM 637 C C . VAL A 1 81 ? -7.683 1.814 19.346 1.00 92.81 81 VAL A C 1
ATOM 639 O O . VAL A 1 81 ? -8.586 1.559 20.151 1.00 92.81 81 VAL A O 1
ATOM 642 N N . ALA A 1 82 ? -6.729 2.703 19.629 1.00 93.94 82 ALA A N 1
ATOM 643 C CA . ALA A 1 82 ? -6.610 3.393 20.910 1.00 93.94 82 ALA A CA 1
ATOM 644 C C . ALA A 1 82 ? -7.774 4.365 21.172 1.00 93.94 82 ALA A C 1
ATOM 646 O O . ALA A 1 82 ? -8.395 4.289 22.233 1.00 93.94 82 ALA A O 1
ATOM 647 N N . ILE A 1 83 ? -8.106 5.242 20.217 1.00 92.69 83 ILE A N 1
ATOM 648 C CA . ILE A 1 83 ? -9.073 6.334 20.413 1.00 92.69 83 ILE A CA 1
ATOM 649 C C . ILE A 1 83 ? -10.525 5.811 20.366 1.00 92.69 83 ILE A C 1
ATOM 651 O O . ILE A 1 83 ? -10.993 5.406 19.299 1.00 92.69 83 ILE A O 1
ATOM 655 N N . PRO A 1 84 ? -11.320 5.902 21.458 1.00 87.88 84 PRO A N 1
ATOM 656 C CA . PRO A 1 84 ? -12.680 5.348 21.492 1.00 87.88 84 PRO A CA 1
ATOM 657 C C . PRO A 1 84 ? -13.651 5.947 20.463 1.00 87.88 84 PRO A C 1
ATOM 659 O O . PRO A 1 84 ? -14.574 5.264 20.035 1.00 87.88 84 PRO A O 1
ATOM 662 N N . LYS A 1 85 ? -13.433 7.201 20.032 1.00 87.12 85 LYS A N 1
ATOM 663 C CA . LYS A 1 85 ? -14.233 7.869 18.985 1.00 87.12 85 LYS A CA 1
ATOM 664 C C . LYS A 1 85 ? -13.962 7.340 17.562 1.00 87.12 85 LYS A C 1
ATOM 666 O O . LYS A 1 85 ? -14.760 7.603 16.666 1.00 87.12 85 LYS A O 1
ATOM 671 N N . LEU A 1 86 ? -12.854 6.622 17.350 1.00 86.25 86 LEU A N 1
ATOM 672 C CA . LEU A 1 86 ? -12.436 6.061 16.054 1.00 86.25 86 LEU A CA 1
ATOM 673 C C . LEU A 1 86 ? -12.513 4.523 16.017 1.00 86.25 86 LEU A C 1
ATOM 675 O O . LEU A 1 86 ? -12.602 3.935 14.938 1.00 86.25 86 LEU A O 1
ATOM 679 N N . ARG A 1 87 ? -12.514 3.887 17.196 1.00 88.12 87 ARG A N 1
ATOM 680 C CA . ARG A 1 87 ? -12.562 2.437 17.394 1.00 88.12 87 ARG A CA 1
ATOM 681 C C . ARG A 1 87 ? -13.779 1.791 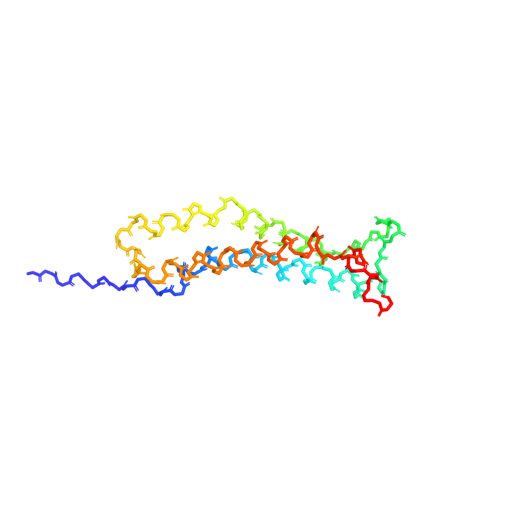16.721 1.00 88.12 87 ARG A C 1
ATOM 683 O O . ARG A 1 87 ? -14.923 2.208 16.898 1.00 88.12 87 ARG A O 1
ATOM 690 N N . LEU A 1 88 ? -13.525 0.705 15.999 1.00 88.00 88 LEU A N 1
ATOM 691 C CA . LEU A 1 88 ? -14.527 -0.183 15.414 1.00 88.00 88 LEU A CA 1
ATOM 692 C C . LEU A 1 88 ? -14.724 -1.436 16.284 1.00 88.00 88 LEU A C 1
ATOM 694 O O . LEU A 1 88 ? -14.062 -1.634 17.301 1.00 88.00 88 LEU A O 1
ATOM 698 N N . SER A 1 89 ? -15.643 -2.321 15.888 1.00 92.00 89 SER A N 1
ATOM 699 C CA . SER A 1 89 ? -15.780 -3.622 16.550 1.00 92.00 89 SER A CA 1
ATOM 700 C C . SER A 1 89 ? -14.484 -4.447 16.422 1.00 92.00 89 SER A C 1
ATOM 702 O O . SER A 1 89 ? -13.858 -4.414 15.358 1.00 92.00 89 SER A O 1
ATOM 704 N N . PRO A 1 90 ? -14.089 -5.246 17.437 1.00 92.69 90 PRO A N 1
ATOM 705 C CA . PRO A 1 90 ? -12.839 -6.014 17.402 1.00 92.69 90 PRO A CA 1
ATOM 706 C C . PRO A 1 90 ? -12.681 -6.891 16.153 1.00 92.69 90 PRO A C 1
ATOM 708 O O . PRO A 1 90 ? -11.607 -6.931 15.563 1.00 92.69 90 PRO A O 1
ATOM 711 N N . LYS A 1 91 ? -13.776 -7.499 15.666 1.00 95.44 91 LYS A N 1
ATOM 712 C CA . LYS A 1 91 ? -13.793 -8.275 14.411 1.00 95.44 91 LYS A CA 1
ATOM 713 C C . LYS A 1 91 ? -13.320 -7.468 13.188 1.00 95.44 91 LYS A C 1
ATOM 715 O O . LYS A 1 91 ? -12.679 -8.032 12.309 1.00 95.44 91 LYS A O 1
ATOM 720 N N . ARG A 1 92 ? -13.607 -6.159 13.124 1.00 94.44 92 ARG A N 1
ATOM 721 C CA . ARG A 1 92 ? -13.138 -5.278 12.037 1.00 94.44 92 ARG A CA 1
ATOM 722 C C . ARG A 1 92 ? -11.665 -4.917 12.184 1.00 94.44 92 ARG A C 1
ATOM 724 O O . ARG A 1 92 ? -10.968 -4.932 11.181 1.00 94.44 92 ARG A O 1
ATOM 731 N N . HIS A 1 93 ? -11.185 -4.661 13.402 1.00 94.62 93 HIS A N 1
ATOM 732 C CA . HIS A 1 93 ? -9.759 -4.413 13.637 1.00 94.62 93 HIS A CA 1
ATOM 733 C C . HIS A 1 93 ? -8.896 -5.661 13.381 1.00 94.62 93 HIS A C 1
ATOM 735 O O . HIS A 1 93 ? -7.814 -5.536 12.818 1.00 94.62 93 HIS A O 1
ATOM 741 N N . LEU A 1 94 ? -9.395 -6.864 13.689 1.00 96.06 94 LEU A N 1
ATOM 742 C CA . LEU A 1 94 ? -8.738 -8.125 13.321 1.00 96.06 94 LEU A CA 1
ATOM 743 C C . LEU A 1 94 ? -8.691 -8.334 11.799 1.00 96.06 94 LEU A C 1
ATOM 745 O O . LEU A 1 94 ? -7.646 -8.701 11.274 1.00 96.06 94 LEU A O 1
ATOM 749 N N . LEU A 1 95 ? -9.780 -8.046 11.076 1.00 97.00 95 LEU A N 1
ATOM 750 C CA . LEU A 1 95 ? -9.791 -8.118 9.608 1.00 97.00 95 LEU A CA 1
ATOM 751 C C . LEU A 1 95 ? -8.861 -7.067 8.971 1.00 97.00 95 LEU A C 1
ATOM 753 O O . LEU A 1 95 ? -8.137 -7.372 8.031 1.00 97.00 95 LEU A O 1
ATOM 757 N N . GLN A 1 96 ? -8.824 -5.854 9.524 1.00 96.56 96 GLN A N 1
ATOM 758 C CA . GLN A 1 96 ? -7.867 -4.802 9.167 1.00 96.56 96 GLN A CA 1
ATOM 759 C C . GLN A 1 96 ? -6.408 -5.239 9.368 1.00 96.56 96 GLN A C 1
ATOM 761 O O . GLN A 1 96 ? -5.575 -4.998 8.498 1.00 96.56 96 GLN A O 1
ATOM 766 N N . LEU A 1 97 ? -6.100 -5.903 10.486 1.00 96.75 97 LEU A N 1
ATOM 767 C CA . LEU A 1 97 ? -4.769 -6.445 10.759 1.00 96.75 97 LEU A CA 1
ATOM 768 C C . LEU A 1 97 ? -4.418 -7.599 9.807 1.00 96.75 97 LEU A C 1
ATOM 770 O O . LEU A 1 97 ? -3.300 -7.650 9.305 1.00 96.75 97 LEU A O 1
ATOM 774 N N . ALA A 1 98 ? -5.371 -8.484 9.503 1.00 97.81 98 ALA A N 1
ATOM 775 C CA . ALA A 1 98 ? -5.175 -9.569 8.544 1.00 97.81 98 ALA A CA 1
ATOM 776 C C . ALA A 1 98 ? -4.864 -9.045 7.129 1.00 97.81 98 ALA A C 1
ATOM 778 O O . ALA A 1 98 ? -3.937 -9.543 6.499 1.00 97.81 98 ALA A O 1
ATOM 779 N N . VAL A 1 99 ? -5.570 -8.005 6.664 1.00 97.50 99 VAL A N 1
ATOM 780 C CA . VAL A 1 99 ? -5.304 -7.344 5.368 1.00 97.50 99 VAL A CA 1
ATOM 781 C C . VAL A 1 99 ? -3.938 -6.641 5.357 1.00 97.50 99 VAL A C 1
ATOM 783 O O . VAL A 1 99 ? -3.191 -6.747 4.385 1.00 97.50 99 VAL A O 1
ATOM 786 N N . PHE A 1 100 ? -3.578 -5.968 6.454 1.00 97.06 100 PHE A N 1
ATOM 787 C CA . PHE A 1 100 ? -2.273 -5.316 6.612 1.00 97.06 100 PHE A CA 1
ATOM 788 C C . PHE A 1 100 ? -1.120 -6.327 6.524 1.00 97.06 100 PHE A C 1
ATOM 790 O O . PHE A 1 100 ? -0.177 -6.143 5.753 1.00 97.06 100 PHE A O 1
ATOM 797 N N . ILE A 1 101 ? -1.232 -7.436 7.264 1.00 97.56 101 ILE A N 1
ATOM 798 C CA . ILE A 1 101 ? -0.263 -8.536 7.233 1.00 97.56 101 ILE A CA 1
ATOM 799 C C . ILE A 1 101 ? -0.240 -9.190 5.847 1.00 97.56 101 ILE A C 1
ATOM 801 O O . ILE A 1 101 ? 0.846 -9.429 5.328 1.00 97.56 101 ILE A O 1
ATOM 805 N N . SER A 1 102 ? -1.391 -9.433 5.205 1.00 97.56 102 SER A N 1
ATOM 806 C CA . SER A 1 102 ? -1.418 -10.087 3.890 1.00 97.56 102 SER A CA 1
ATOM 807 C C . SER A 1 102 ? -0.709 -9.270 2.809 1.00 97.56 102 SER A C 1
ATOM 809 O O . SER A 1 102 ? -0.043 -9.856 1.964 1.00 97.56 102 SER A O 1
ATOM 811 N N . GLY A 1 103 ? -0.784 -7.934 2.849 1.00 96.06 103 GLY A N 1
ATOM 812 C CA . GLY A 1 103 ? -0.024 -7.080 1.928 1.00 96.06 103 GLY A CA 1
ATOM 813 C C . GLY A 1 103 ? 1.494 -7.210 2.111 1.00 96.06 103 GLY A C 1
ATOM 814 O O . GLY A 1 103 ? 2.217 -7.358 1.129 1.00 96.06 103 GLY A O 1
ATOM 815 N N . PHE A 1 104 ? 1.985 -7.252 3.355 1.00 96.25 104 PHE A N 1
ATOM 816 C CA . PHE A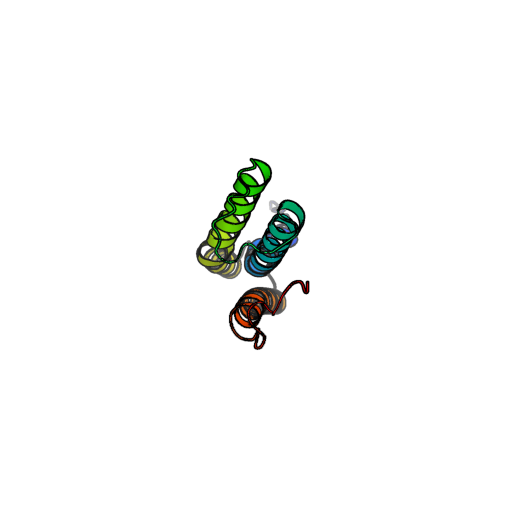 1 104 ? 3.407 -7.512 3.620 1.00 96.25 104 PHE A CA 1
ATOM 817 C C . PHE A 1 104 ? 3.835 -8.947 3.300 1.00 96.25 104 PHE A C 1
ATOM 819 O O . PHE A 1 104 ? 4.953 -9.149 2.835 1.00 96.25 104 PHE A O 1
ATOM 826 N N . VAL A 1 105 ? 2.955 -9.933 3.491 1.00 95.81 105 VAL A N 1
ATOM 827 C CA . VAL A 1 105 ? 3.199 -11.316 3.063 1.00 95.81 105 VAL A CA 1
ATOM 828 C C . VAL A 1 105 ? 3.315 -11.387 1.539 1.00 95.81 105 VAL A C 1
ATOM 830 O O . VAL A 1 105 ? 4.260 -11.994 1.060 1.00 95.81 105 VAL A O 1
ATOM 833 N N . LEU A 1 106 ? 2.451 -10.715 0.769 1.00 93.12 106 LEU A N 1
ATOM 834 C CA . LEU A 1 106 ? 2.574 -10.647 -0.696 1.00 93.12 106 LEU A CA 1
ATOM 835 C C . LEU A 1 106 ? 3.900 -10.008 -1.142 1.00 93.12 106 LEU A C 1
ATOM 837 O O . LEU A 1 106 ? 4.578 -10.570 -1.998 1.00 93.12 106 LEU A O 1
ATOM 841 N N . ILE A 1 107 ? 4.314 -8.898 -0.517 1.00 91.25 107 ILE A N 1
ATOM 842 C CA . ILE A 1 107 ? 5.622 -8.267 -0.780 1.00 91.25 107 ILE A CA 1
ATOM 843 C C . ILE A 1 107 ? 6.776 -9.225 -0.447 1.00 91.25 107 ILE A C 1
ATOM 845 O O . ILE A 1 107 ? 7.704 -9.365 -1.238 1.00 91.25 107 ILE A O 1
ATOM 849 N N . PHE A 1 108 ? 6.728 -9.903 0.703 1.00 90.75 108 PHE A N 1
ATOM 850 C CA . PHE A 1 108 ? 7.765 -10.853 1.109 1.00 90.75 108 PHE A CA 1
ATOM 851 C C . PHE A 1 108 ? 7.838 -12.062 0.170 1.00 90.75 108 PHE A C 1
ATOM 853 O O . PHE A 1 108 ? 8.933 -12.470 -0.201 1.00 90.75 108 PHE A O 1
ATOM 860 N N . LEU A 1 109 ? 6.690 -12.618 -0.229 1.00 88.44 109 LEU A N 1
ATOM 861 C CA . LEU A 1 109 ? 6.612 -13.743 -1.157 1.00 88.44 109 LEU A CA 1
ATOM 862 C C . LEU A 1 109 ? 7.191 -13.357 -2.524 1.00 88.44 109 LEU A C 1
ATOM 864 O O . LEU A 1 109 ? 8.078 -14.056 -2.992 1.00 88.44 109 LEU A O 1
ATOM 868 N N . ALA A 1 110 ? 6.808 -12.214 -3.098 1.00 84.12 110 ALA A N 1
ATOM 869 C CA . ALA A 1 110 ? 7.397 -11.725 -4.350 1.00 84.12 110 ALA A CA 1
ATOM 870 C C . ALA A 1 110 ? 8.906 -11.409 -4.232 1.00 84.12 110 ALA A C 1
ATOM 872 O O . ALA A 1 110 ? 9.650 -11.547 -5.190 1.00 84.12 110 ALA A O 1
ATOM 873 N N . ALA A 1 111 ? 9.394 -11.020 -3.049 1.00 81.38 111 ALA A N 1
ATOM 874 C CA . ALA A 1 111 ? 10.810 -10.710 -2.825 1.00 81.38 111 ALA A CA 1
ATOM 875 C C . ALA A 1 111 ? 11.678 -11.909 -2.375 1.00 81.38 111 ALA A C 1
ATOM 877 O O . ALA A 1 111 ? 12.880 -11.731 -2.138 1.00 81.38 111 ALA A O 1
ATOM 878 N N . LYS A 1 112 ? 11.096 -13.104 -2.167 1.00 79.00 112 LYS A N 1
ATOM 879 C CA . LYS A 1 112 ? 11.805 -14.285 -1.618 1.00 79.00 112 LYS A CA 1
ATOM 880 C C . LYS A 1 112 ? 11.404 -15.637 -2.192 1.00 79.00 112 LYS A C 1
ATOM 882 O O . LYS A 1 112 ? 12.253 -16.521 -2.228 1.00 79.00 112 LYS A O 1
ATOM 887 N N . LEU A 1 113 ? 10.148 -15.811 -2.590 1.00 68.62 113 LEU A N 1
ATOM 888 C CA . LEU A 1 113 ? 9.620 -17.015 -3.233 1.00 68.62 113 LEU A CA 1
ATOM 889 C C . LEU A 1 113 ? 9.292 -16.763 -4.716 1.00 68.62 113 LEU A C 1
ATOM 891 O O . LEU A 1 113 ? 8.341 -17.341 -5.232 1.00 68.62 113 LEU A O 1
ATOM 895 N N . ASP A 1 114 ? 10.125 -15.966 -5.391 1.00 61.62 114 ASP A N 1
ATOM 896 C CA . ASP A 1 114 ? 10.345 -16.047 -6.840 1.00 61.62 114 ASP A CA 1
ATOM 897 C C . ASP A 1 114 ? 11.536 -17.003 -7.091 1.00 61.62 114 ASP A C 1
ATOM 899 O O . ASP A 1 114 ? 12.677 -16.561 -7.252 1.00 61.62 114 ASP A O 1
ATOM 903 N N . PRO A 1 115 ? 11.334 -18.340 -7.079 1.00 47.75 115 PRO A N 1
ATOM 904 C CA . PRO A 1 115 ? 12.423 -19.313 -7.234 1.00 47.75 115 PRO A CA 1
ATOM 905 C C . PRO A 1 115 ? 13.072 -19.265 -8.622 1.00 47.75 115 PRO A C 1
ATOM 907 O O . PRO A 1 115 ? 14.162 -19.798 -8.807 1.00 47.75 115 PRO A O 1
ATOM 910 N N . THR A 1 116 ? 12.406 -18.628 -9.585 1.00 45.50 116 THR A N 1
ATOM 911 C CA . THR A 1 116 ? 12.890 -18.385 -10.942 1.00 45.50 116 THR A CA 1
ATOM 912 C C . THR A 1 116 ? 13.354 -16.931 -11.148 1.00 45.50 116 THR A C 1
ATOM 914 O O . THR A 1 116 ? 13.405 -16.473 -12.276 1.00 45.50 116 THR A O 1
ATOM 917 N N . THR A 1 117 ? 13.793 -16.225 -10.088 1.00 52.09 117 THR A N 1
ATOM 918 C CA . THR A 1 117 ? 14.485 -14.899 -10.063 1.00 52.09 117 THR A CA 1
ATOM 919 C C . THR A 1 117 ? 13.621 -13.685 -9.677 1.00 52.09 117 THR A C 1
ATOM 921 O O . THR A 1 117 ? 13.571 -13.355 -8.496 1.00 52.09 117 THR A O 1
ATOM 924 N N . PHE A 1 118 ? 12.999 -12.989 -10.636 1.00 53.97 118 PHE A N 1
ATOM 925 C CA . PHE A 1 118 ? 11.958 -11.968 -10.420 1.00 53.97 118 PHE A CA 1
ATOM 926 C C . PHE A 1 118 ? 10.766 -12.006 -11.433 1.00 53.97 118 PHE A C 1
ATOM 928 O O . PHE A 1 118 ? 10.140 -10.985 -11.705 1.00 53.97 118 PHE A O 1
ATOM 935 N N . THR A 1 119 ? 10.392 -13.102 -12.104 1.00 40.19 119 THR A N 1
ATOM 936 C CA . THR A 1 119 ? 11.038 -14.413 -12.312 1.00 40.19 119 THR A CA 1
ATOM 937 C C . THR A 1 119 ? 12.044 -14.312 -13.474 1.00 40.19 119 THR A C 1
ATOM 939 O O . THR A 1 119 ? 12.882 -13.409 -13.436 1.00 40.19 119 THR A O 1
ATOM 942 N N . GLU A 1 120 ? 12.012 -15.148 -14.517 1.00 39.19 120 GLU A N 1
ATOM 943 C CA . GLU A 1 120 ? 12.859 -14.982 -15.721 1.00 39.19 120 GLU A CA 1
ATOM 944 C C . GLU A 1 120 ? 12.346 -13.813 -16.596 1.00 39.19 120 GLU A C 1
ATOM 946 O O . GLU A 1 120 ? 12.375 -13.872 -17.823 1.00 39.19 120 GLU A O 1
ATOM 951 N N . TRP A 1 121 ? 11.741 -12.798 -15.960 1.00 50.25 121 TRP A N 1
ATOM 952 C CA . TRP A 1 121 ? 10.487 -12.243 -16.454 1.00 50.25 121 TRP A CA 1
ATOM 953 C C . TRP A 1 121 ? 10.611 -10.911 -17.213 1.00 50.25 121 TRP A C 1
ATOM 955 O O . TRP A 1 121 ? 11.554 -10.136 -17.064 1.00 50.25 121 TRP A O 1
ATOM 965 N N . PHE A 1 122 ? 9.676 -10.624 -18.117 1.00 48.22 122 PHE A N 1
ATOM 966 C CA . PHE A 1 122 ? 8.232 -10.928 -18.002 1.00 48.22 122 PHE A CA 1
ATOM 967 C C . PHE A 1 122 ? 7.690 -12.501 -18.184 1.00 48.22 122 PHE A C 1
ATOM 969 O O . PHE A 1 122 ? 6.362 -13.825 -16.804 1.00 48.22 122 PHE A O 1
ATOM 976 N N . LEU A 1 123 ? 8.591 -12.675 -19.254 1.00 41.66 123 LEU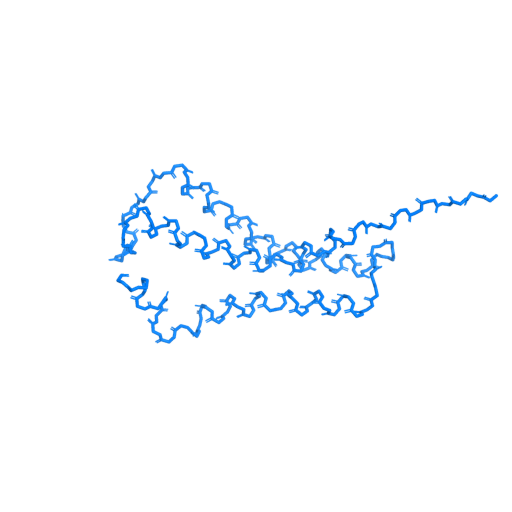 A N 1
ATOM 977 C CA . LEU A 1 123 ? 9.068 -13.604 -20.297 1.00 41.66 123 LEU A CA 1
ATOM 978 C C . LEU A 1 123 ? 8.303 -13.444 -21.607 1.00 41.66 123 LEU A C 1
ATOM 980 O O . LEU A 1 123 ? 7.138 -13.830 -21.693 1.00 41.66 123 LEU A O 1
ATOM 984 N N . ASP A 1 124 ? 8.914 -12.837 -22.627 1.00 38.84 124 ASP A N 1
ATOM 985 C CA . ASP A 1 124 ? 10.344 -12.441 -22.763 1.00 38.84 124 ASP A CA 1
ATOM 986 C C . ASP A 1 124 ? 10.781 -11.145 -22.025 1.00 38.84 124 ASP A C 1
ATOM 988 O O . ASP A 1 124 ? 10.258 -10.840 -20.929 1.00 38.84 124 ASP A O 1
#

pLDDT: mean 83.01, std 17.23, range [38.84, 97.81]

Foldseek 3Di:
DDPPPLPQPPLVVLLCLLCLLVVLVVLVVVLVVVCCVQPVDDDVVPPPPSPDPVNVVSVVVSVVSVCSNPPPSVVSNVVLCPDPSNDDDVVVSVVSVVSSVVSVVSVVCCVPVCPCVVHVPPPD